Protein AF-A0A645IWN2-F1 (afdb_monomer_lite)

pLDDT: mean 85.66, std 12.47, range [32.31, 97.62]

Foldseek 3Di:
DKDKDADDDVPRDDPCNVDVDDPDDCCVVVPDDPVHVVVRVVVNVVLVVCVVVVHPPHRYQWMWMDDVVVRDIDIDGRDDDPDD

Structure (mmCIF, N/CA/C/O backbone):
data_AF-A0A645IWN2-F1
#
_entry.id   AF-A0A645IWN2-F1
#
loop_
_atom_site.group_PDB
_atom_site.id
_atom_site.type_symbol
_atom_site.label_atom_id
_atom_site.label_alt_id
_atom_site.label_comp_id
_atom_site.label_asym_id
_atom_site.label_entity_id
_atom_site.label_seq_id
_atom_site.pdbx_PDB_ins_code
_atom_site.Cartn_x
_atom_site.Cartn_y
_atom_site.Cartn_z
_atom_site.occupancy
_atom_site.B_iso_or_equiv
_atom_site.auth_seq_id
_atom_site.auth_comp_id
_atom_site.auth_asym_id
_atom_site.auth_atom_id
_atom_site.pdbx_PDB_model_num
ATOM 1 N N . MET A 1 1 ? 5.063 0.397 -15.854 1.00 85.94 1 MET A N 1
ATOM 2 C CA . MET A 1 1 ? 5.544 -0.115 -14.549 1.00 85.94 1 MET A CA 1
ATOM 3 C C . MET A 1 1 ? 4.342 -0.096 -13.638 1.00 85.94 1 MET A C 1
ATOM 5 O O . MET A 1 1 ? 3.784 0.976 -13.455 1.00 85.94 1 MET A O 1
ATOM 9 N N . PHE A 1 2 ? 3.897 -1.253 -13.162 1.00 89.38 2 PHE A N 1
ATOM 10 C CA . PHE A 1 2 ? 2.559 -1.391 -12.590 1.00 89.38 2 PHE A CA 1
ATOM 11 C C . PHE A 1 2 ? 2.623 -1.929 -11.172 1.00 89.38 2 PHE A C 1
ATOM 13 O O . PHE A 1 2 ? 3.503 -2.721 -10.847 1.00 89.38 2 PHE A O 1
ATOM 20 N N . GLY A 1 3 ? 1.687 -1.495 -10.341 1.00 90.69 3 GLY A N 1
ATOM 21 C CA . GLY A 1 3 ? 1.564 -1.959 -8.970 1.00 90.69 3 GLY A CA 1
ATOM 22 C C . GLY A 1 3 ? 0.114 -1.927 -8.528 1.00 90.69 3 GLY A C 1
ATOM 23 O O . GLY A 1 3 ? -0.694 -1.174 -9.069 1.00 90.69 3 GLY A O 1
ATOM 24 N N . GLN A 1 4 ? -0.206 -2.742 -7.537 1.00 92.06 4 GLN A N 1
ATOM 25 C CA . GLN A 1 4 ? -1.513 -2.750 -6.903 1.00 92.06 4 GLN A CA 1
ATOM 26 C C . GLN A 1 4 ? -1.337 -2.847 -5.394 1.00 92.06 4 GLN A C 1
ATOM 28 O O . GLN A 1 4 ? -0.410 -3.507 -4.932 1.00 92.06 4 GLN A O 1
ATOM 33 N N . VAL A 1 5 ? -2.214 -2.192 -4.641 1.00 94.94 5 VAL A N 1
ATOM 34 C CA . VAL A 1 5 ? -2.251 -2.298 -3.181 1.00 94.94 5 VAL A CA 1
ATOM 35 C C . VAL A 1 5 ? -3.699 -2.290 -2.708 1.00 94.94 5 VAL A C 1
ATOM 37 O O . VAL A 1 5 ? -4.519 -1.532 -3.226 1.00 94.94 5 VAL A O 1
ATOM 40 N N . GLY A 1 6 ? -4.029 -3.134 -1.740 1.00 92.81 6 GLY A N 1
ATOM 41 C CA . GLY A 1 6 ? -5.364 -3.227 -1.157 1.00 92.81 6 GLY A CA 1
ATOM 42 C C . GLY A 1 6 ? -5.299 -3.838 0.236 1.00 92.81 6 GLY A C 1
ATOM 43 O O . GLY A 1 6 ? -4.309 -4.479 0.589 1.00 92.81 6 GLY A O 1
ATOM 44 N N . VAL A 1 7 ? -6.346 -3.625 1.030 1.00 91.75 7 VAL A N 1
ATOM 45 C CA . VAL A 1 7 ? -6.460 -4.174 2.385 1.00 91.75 7 VAL A CA 1
ATOM 46 C C . VAL A 1 7 ? -7.646 -5.123 2.433 1.00 91.75 7 VAL A C 1
ATOM 48 O O . VAL A 1 7 ? -8.775 -4.721 2.156 1.00 91.75 7 VAL A O 1
ATOM 51 N N . PHE A 1 8 ? -7.379 -6.362 2.838 1.00 88.00 8 PHE A N 1
ATOM 52 C CA . PHE A 1 8 ? -8.386 -7.401 3.026 1.00 88.00 8 PHE A CA 1
ATOM 53 C C . PHE A 1 8 ? -8.534 -7.698 4.521 1.00 88.00 8 PHE A C 1
ATOM 55 O O . PHE A 1 8 ? -7.561 -8.016 5.207 1.00 88.00 8 PHE A O 1
ATOM 62 N N . TYR A 1 9 ? -9.751 -7.556 5.030 1.00 87.19 9 TYR A N 1
ATOM 63 C CA . TYR A 1 9 ? -10.143 -7.881 6.397 1.00 87.19 9 TYR A CA 1
ATOM 64 C C . TYR A 1 9 ? -10.613 -9.337 6.506 1.00 87.19 9 TYR A C 1
ATOM 66 O O . TYR A 1 9 ? -10.883 -9.986 5.494 1.00 87.19 9 TYR A O 1
ATOM 74 N N . PRO A 1 10 ? -10.755 -9.876 7.733 1.00 86.88 10 PRO A N 1
ATOM 75 C CA . PRO A 1 10 ? -11.411 -11.163 7.918 1.00 86.88 10 PRO A CA 1
ATOM 76 C C . PRO A 1 10 ? -12.773 -11.192 7.211 1.00 86.88 10 PRO A C 1
ATOM 78 O O .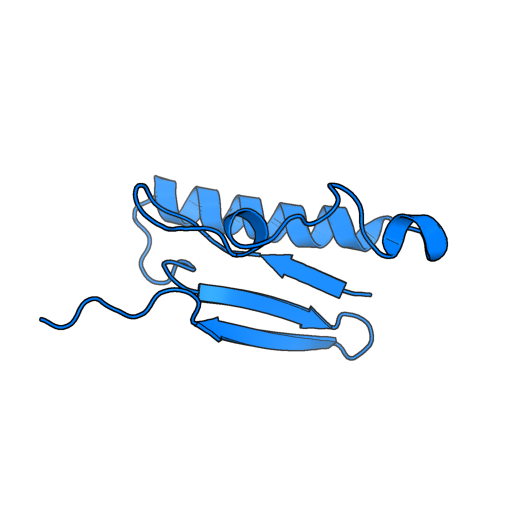 PRO A 1 10 ? -13.595 -10.304 7.430 1.00 86.88 10 PRO A O 1
ATOM 81 N N . SER A 1 11 ? -13.024 -12.250 6.438 1.00 84.56 11 SER A N 1
ATOM 82 C CA . SER A 1 11 ? -14.202 -12.457 5.568 1.00 84.56 11 SER A CA 1
ATOM 83 C C . SER A 1 11 ? -14.156 -11.783 4.193 1.00 84.56 11 SER A C 1
ATOM 85 O O . SER A 1 11 ? -14.984 -12.129 3.351 1.00 84.56 11 SER A O 1
ATOM 87 N N . ASP A 1 12 ? -13.194 -10.896 3.922 1.00 84.88 12 ASP A N 1
ATOM 88 C CA . ASP A 1 12 ? -12.986 -10.405 2.559 1.00 84.88 12 ASP A CA 1
ATOM 89 C C . ASP A 1 12 ? -12.421 -11.537 1.694 1.00 84.88 12 ASP A C 1
ATOM 91 O O . ASP A 1 12 ? -11.526 -12.274 2.116 1.00 84.88 12 ASP A O 1
ATOM 95 N N . ARG A 1 13 ? -12.928 -11.664 0.464 1.00 79.75 13 ARG A N 1
ATOM 96 C CA . ARG A 1 13 ? -12.407 -12.622 -0.514 1.00 79.75 13 ARG A CA 1
ATOM 97 C C . ARG A 1 13 ? -11.470 -11.904 -1.485 1.00 79.75 13 ARG A C 1
ATOM 99 O O . ARG A 1 13 ? -11.949 -11.079 -2.270 1.00 79.75 13 ARG A O 1
ATOM 106 N N . PRO A 1 14 ? -10.160 -12.189 -1.474 1.00 77.44 14 PRO A N 1
ATOM 107 C CA . PRO A 1 14 ? -9.257 -11.606 -2.448 1.00 77.44 14 PRO A CA 1
ATOM 108 C C . PRO A 1 14 ? -9.553 -12.125 -3.861 1.00 77.44 14 PRO A C 1
ATOM 110 O O . PRO A 1 14 ? -10.027 -13.245 -4.060 1.00 77.44 14 PRO A O 1
ATOM 113 N N . LEU A 1 15 ? -9.260 -11.299 -4.868 1.00 76.31 15 LEU A N 1
ATOM 114 C CA . LEU A 1 15 ? -9.603 -11.595 -6.266 1.00 76.31 15 LEU A CA 1
ATOM 115 C C . LEU A 1 15 ? -8.939 -12.883 -6.776 1.00 76.31 15 LEU A C 1
ATOM 117 O O . LEU A 1 15 ? -9.568 -13.652 -7.498 1.00 76.31 15 LEU A O 1
ATOM 121 N N . TRP A 1 16 ? -7.704 -13.154 -6.349 1.00 75.06 16 TRP A N 1
ATOM 122 C CA . TRP A 1 16 ? -6.936 -14.334 -6.760 1.00 75.06 16 TRP A CA 1
ATOM 123 C C . TRP A 1 16 ? -7.411 -15.646 -6.118 1.00 75.06 16 TRP A C 1
ATOM 125 O O . TRP A 1 16 ? -7.015 -16.708 -6.567 1.00 75.06 16 TRP A O 1
ATOM 135 N N . GLU A 1 17 ? -8.289 -15.611 -5.109 1.00 75.44 17 GLU A N 1
ATOM 136 C CA . GLU A 1 17 ? -8.942 -16.823 -4.582 1.00 75.44 17 GLU A CA 1
ATOM 137 C C . GLU A 1 17 ? -10.171 -17.248 -5.406 1.00 75.44 17 GLU A C 1
ATOM 139 O O . GLU A 1 17 ? -10.835 -18.245 -5.100 1.00 75.44 17 GLU A O 1
ATOM 144 N N . SER A 1 18 ? -10.550 -16.465 -6.419 1.00 69.00 18 SER A N 1
ATOM 145 C CA . SER A 1 18 ? -11.690 -16.775 -7.290 1.00 69.00 18 SER A CA 1
ATOM 146 C C . SER A 1 18 ? -11.292 -17.497 -8.575 1.00 69.00 18 SER A C 1
ATOM 148 O O . SER A 1 18 ? -12.165 -18.062 -9.230 1.00 69.00 18 SER A O 1
ATOM 150 N N . GLU A 1 19 ? -10.002 -17.529 -8.906 1.00 70.12 19 GLU A N 1
ATOM 151 C CA . GLU A 1 19 ? -9.473 -18.112 -10.138 1.00 70.12 19 GLU A CA 1
ATOM 152 C C . GLU A 1 19 ? -8.177 -18.889 -9.861 1.00 70.12 19 GLU A C 1
ATOM 154 O O . GLU A 1 19 ? -7.484 -18.625 -8.883 1.00 70.12 19 GLU A O 1
ATOM 159 N N . ASP A 1 20 ? -7.846 -19.859 -10.716 1.00 78.81 20 ASP A N 1
ATOM 160 C CA . ASP A 1 20 ? -6.570 -20.587 -10.663 1.00 78.81 20 ASP A CA 1
ATOM 161 C C . ASP A 1 20 ? -5.463 -19.711 -11.279 1.00 78.81 20 ASP A C 1
ATOM 163 O O . ASP A 1 20 ? -5.065 -19.884 -12.434 1.00 78.81 20 ASP A O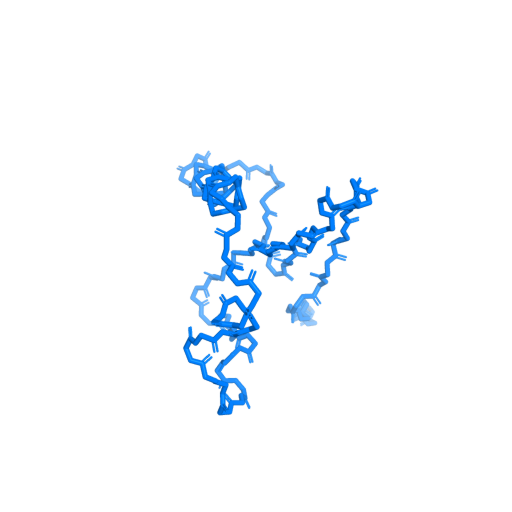 1
ATOM 167 N N . VAL A 1 21 ? -5.063 -18.668 -10.544 1.00 76.00 21 VAL A N 1
ATOM 168 C CA . VAL A 1 21 ? -4.078 -17.674 -10.994 1.00 76.00 21 VAL A CA 1
ATOM 169 C C . VAL A 1 21 ? -2.670 -18.112 -10.567 1.00 76.00 21 VAL A C 1
ATOM 171 O O . VAL A 1 21 ? -2.478 -18.484 -9.408 1.00 76.00 21 VAL A O 1
ATOM 174 N N . PRO A 1 22 ? -1.658 -18.058 -11.454 1.00 81.31 22 PRO A N 1
ATOM 175 C CA . PRO A 1 22 ? -0.283 -18.373 -11.077 1.00 81.31 22 PRO A CA 1
ATOM 176 C C . PRO A 1 22 ? 0.275 -17.383 -10.041 1.00 81.31 22 PRO A C 1
ATOM 178 O O . PRO A 1 22 ? -0.034 -16.196 -10.064 1.00 81.31 22 PRO A O 1
ATOM 181 N N . ASP A 1 23 ? 1.177 -17.873 -9.185 1.00 79.81 23 ASP A N 1
ATOM 182 C CA . ASP A 1 23 ? 1.854 -17.097 -8.124 1.00 79.81 23 ASP A CA 1
ATOM 183 C C . ASP A 1 23 ? 2.766 -15.976 -8.668 1.00 79.81 23 ASP A C 1
ATOM 185 O O . ASP A 1 23 ? 3.144 -15.048 -7.958 1.00 79.81 23 ASP A O 1
ATOM 189 N N . LYS A 1 24 ? 3.131 -16.063 -9.952 1.00 82.19 24 LYS A N 1
ATOM 190 C CA . LYS A 1 24 ? 3.930 -15.067 -10.670 1.00 82.19 24 LYS A CA 1
ATOM 191 C C . LYS A 1 24 ? 3.245 -14.675 -11.967 1.00 82.19 24 LYS A C 1
ATOM 193 O O . LYS A 1 24 ? 2.645 -15.518 -12.633 1.00 82.19 24 LYS A O 1
ATOM 198 N N . GLY A 1 25 ? 3.375 -13.411 -12.337 1.00 82.31 25 GLY A N 1
ATOM 199 C CA . GLY A 1 25 ? 2.766 -12.827 -13.519 1.00 82.31 25 GLY A CA 1
ATOM 200 C C . GLY A 1 25 ? 3.772 -12.479 -14.614 1.00 82.31 25 GLY A C 1
ATOM 201 O O . GLY A 1 25 ? 4.817 -13.117 -14.798 1.00 82.31 25 GLY A O 1
ATOM 202 N N . ILE A 1 26 ? 3.428 -11.428 -15.360 1.00 83.31 26 ILE A N 1
ATOM 203 C CA . ILE A 1 26 ? 4.186 -10.934 -16.514 1.00 83.31 26 ILE A CA 1
ATOM 204 C C . ILE A 1 26 ? 5.610 -10.487 -16.151 1.00 83.31 26 ILE A C 1
ATOM 206 O O . ILE A 1 26 ? 6.481 -10.453 -17.015 1.00 83.31 26 ILE A O 1
ATOM 210 N N . GLU A 1 27 ? 5.892 -10.218 -14.871 1.00 85.44 27 GLU A N 1
ATOM 211 C CA . GLU A 1 27 ? 7.230 -9.878 -14.383 1.00 85.44 27 GLU A CA 1
ATOM 212 C C . GLU A 1 27 ? 8.254 -11.002 -14.581 1.00 85.44 27 GLU A C 1
ATOM 214 O O . GLU A 1 27 ? 9.456 -10.747 -14.551 1.00 85.44 27 GLU A O 1
ATOM 219 N N . THR A 1 28 ? 7.805 -12.237 -14.814 1.00 88.69 28 THR A N 1
ATOM 220 C CA . THR A 1 28 ? 8.687 -13.345 -15.209 1.00 88.69 28 THR A CA 1
ATOM 221 C C . THR A 1 28 ? 9.273 -13.163 -16.609 1.00 88.69 28 THR A C 1
ATOM 223 O O . THR A 1 28 ? 10.393 -13.608 -16.858 1.00 88.69 28 THR A O 1
ATOM 226 N N . GLU A 1 29 ? 8.559 -12.464 -17.493 1.00 89.44 29 GLU A N 1
ATOM 227 C CA . GLU A 1 29 ? 8.992 -12.149 -18.855 1.00 89.44 29 GLU A CA 1
ATOM 228 C C . GLU A 1 29 ? 9.598 -10.743 -18.940 1.00 89.44 29 GLU A C 1
ATOM 230 O O . GLU A 1 29 ? 10.649 -10.547 -19.549 1.00 89.44 29 GLU A O 1
ATOM 235 N N . THR A 1 30 ? 8.963 -9.753 -18.306 1.00 84.44 30 THR A N 1
ATOM 236 C CA . THR A 1 30 ? 9.374 -8.342 -18.393 1.00 84.44 30 THR A CA 1
ATOM 237 C C . THR A 1 30 ? 10.409 -7.940 -17.346 1.00 84.44 30 THR A C 1
ATOM 239 O O . THR A 1 30 ? 10.964 -6.843 -17.415 1.00 84.44 30 THR A O 1
ATOM 242 N N . GLY A 1 31 ? 10.653 -8.797 -16.353 1.00 84.44 31 GLY A N 1
ATOM 243 C CA . GLY A 1 31 ? 11.360 -8.439 -15.130 1.00 84.44 31 GLY A CA 1
ATOM 244 C C . GLY A 1 31 ? 10.513 -7.558 -14.207 1.00 84.44 31 GLY A C 1
ATOM 245 O O . GLY A 1 31 ? 9.437 -7.074 -14.570 1.00 84.44 31 GLY A O 1
ATOM 246 N N . ASN A 1 32 ? 11.037 -7.316 -13.004 1.00 81.25 32 ASN A N 1
ATOM 247 C CA . ASN A 1 32 ? 10.484 -6.342 -12.071 1.00 81.25 32 ASN A CA 1
ATOM 248 C C . ASN A 1 32 ? 11.514 -5.227 -11.826 1.00 81.25 32 ASN A C 1
ATOM 250 O O . ASN A 1 32 ? 12.546 -5.488 -11.197 1.00 81.25 32 ASN A O 1
ATOM 254 N N . PRO A 1 33 ? 11.285 -3.995 -12.318 1.00 85.12 33 PRO A N 1
ATOM 255 C CA . PRO A 1 33 ? 12.156 -2.872 -12.003 1.00 85.12 33 PRO A CA 1
ATOM 256 C C . PRO A 1 33 ? 12.274 -2.703 -10.482 1.00 85.12 33 PRO A C 1
ATOM 258 O O . PRO A 1 33 ? 11.250 -2.734 -9.802 1.00 85.12 33 PRO A O 1
ATOM 261 N N . PRO A 1 34 ? 13.478 -2.476 -9.925 1.00 85.00 34 PRO A N 1
ATOM 262 C CA . PRO A 1 34 ? 13.706 -2.501 -8.475 1.00 85.00 34 PRO A CA 1
ATOM 263 C C . PRO A 1 34 ? 12.903 -1.445 -7.701 1.00 85.00 34 PRO A C 1
ATOM 265 O O . PRO A 1 34 ? 12.674 -1.597 -6.504 1.00 85.00 34 PRO A O 1
ATOM 268 N N . PHE A 1 35 ? 12.446 -0.390 -8.380 1.00 89.44 35 PHE A N 1
ATOM 269 C CA . PHE A 1 35 ? 11.586 0.636 -7.797 1.00 89.44 35 PHE A CA 1
ATOM 270 C C . PHE A 1 35 ? 10.159 0.138 -7.517 1.00 89.44 35 PHE A C 1
ATOM 272 O O . PHE A 1 35 ? 9.611 0.466 -6.471 1.00 89.44 35 PHE A O 1
ATOM 279 N N . THR A 1 36 ? 9.569 -0.676 -8.398 1.00 90.38 36 THR A N 1
ATOM 280 C CA . THR A 1 36 ? 8.173 -1.136 -8.285 1.00 90.38 36 THR A CA 1
ATOM 281 C C . THR A 1 36 ? 7.869 -1.844 -6.958 1.00 90.38 36 THR A C 1
ATOM 283 O O . THR A 1 36 ? 6.935 -1.417 -6.279 1.00 90.38 36 THR A O 1
ATOM 286 N N . PRO A 1 37 ? 8.627 -2.880 -6.527 1.00 90.50 37 PRO A N 1
ATOM 287 C CA . PRO A 1 37 ? 8.330 -3.568 -5.275 1.00 90.50 37 PRO A CA 1
ATOM 288 C C . PRO A 1 37 ? 8.580 -2.662 -4.064 1.00 90.50 37 PRO A C 1
ATOM 290 O O . PRO A 1 37 ? 7.809 -2.703 -3.113 1.00 90.50 37 PRO A O 1
ATOM 293 N N . ALA A 1 38 ? 9.601 -1.797 -4.106 1.00 93.50 38 ALA A N 1
ATOM 294 C CA . ALA A 1 38 ? 9.875 -0.849 -3.025 1.00 93.50 38 ALA A CA 1
ATOM 295 C C . ALA A 1 38 ? 8.758 0.199 -2.877 1.00 93.50 38 ALA A C 1
ATOM 297 O O . ALA A 1 38 ? 8.363 0.538 -1.760 1.00 93.50 38 ALA A O 1
ATOM 298 N N . PHE A 1 39 ? 8.227 0.690 -3.998 1.00 93.81 39 PHE A N 1
ATOM 299 C CA . PHE A 1 39 ? 7.101 1.615 -4.026 1.00 93.81 39 PHE A CA 1
ATOM 300 C C . PHE A 1 39 ? 5.832 0.967 -3.463 1.00 93.81 39 PHE A C 1
ATOM 302 O O . PHE A 1 39 ? 5.236 1.511 -2.535 1.00 93.81 39 PHE A O 1
ATOM 309 N N . VAL A 1 40 ? 5.455 -0.216 -3.966 1.00 94.81 40 VAL A N 1
ATOM 310 C CA . VAL A 1 40 ? 4.255 -0.935 -3.504 1.00 94.81 40 VAL A CA 1
ATOM 311 C C . VAL A 1 40 ? 4.362 -1.282 -2.017 1.00 94.81 40 VAL A C 1
ATOM 313 O O . VAL A 1 40 ? 3.456 -0.945 -1.258 1.00 94.81 40 VAL A O 1
ATOM 316 N N . ALA A 1 41 ? 5.499 -1.825 -1.569 1.00 95.62 41 ALA A N 1
ATOM 317 C CA . ALA A 1 41 ? 5.716 -2.161 -0.161 1.00 95.62 41 ALA A CA 1
ATOM 318 C C . ALA A 1 41 ? 5.620 -0.935 0.765 1.00 95.62 41 ALA A C 1
ATOM 320 O O . ALA A 1 41 ? 5.121 -1.028 1.883 1.00 95.62 41 ALA A O 1
ATOM 321 N N . SER A 1 42 ? 6.059 0.242 0.309 1.00 97.31 42 SER A N 1
ATOM 322 C CA . SER A 1 42 ? 5.937 1.477 1.098 1.00 97.31 42 SER A CA 1
ATOM 323 C C . SER A 1 42 ? 4.473 1.874 1.325 1.00 97.31 42 SER A C 1
ATOM 325 O O . SER A 1 42 ? 4.120 2.357 2.403 1.00 97.31 42 SER A O 1
ATOM 327 N N . LEU A 1 43 ? 3.608 1.650 0.331 1.00 96.56 43 LEU A N 1
ATOM 328 C CA . LEU A 1 43 ? 2.168 1.878 0.455 1.00 96.56 43 LEU A CA 1
ATOM 329 C C . LEU A 1 43 ? 1.507 0.827 1.352 1.00 96.56 43 LEU A C 1
ATOM 331 O O . LEU A 1 43 ? 0.696 1.192 2.198 1.00 96.56 43 LEU A O 1
ATOM 335 N N . GLU A 1 44 ? 1.900 -0.443 1.239 1.00 96.50 44 GLU A N 1
ATOM 336 C CA . GLU A 1 44 ? 1.436 -1.513 2.136 1.00 96.50 44 GLU A CA 1
ATOM 337 C C . GLU A 1 44 ? 1.767 -1.204 3.600 1.00 96.50 44 GLU A C 1
ATOM 339 O O . GLU A 1 44 ? 0.908 -1.327 4.473 1.00 96.50 44 GLU A O 1
ATOM 344 N N . VAL A 1 45 ? 2.985 -0.724 3.875 1.00 97.62 45 VAL A N 1
ATOM 345 C CA . VAL A 1 45 ? 3.386 -0.274 5.217 1.00 97.62 45 VAL A CA 1
ATOM 346 C C . VAL A 1 45 ? 2.517 0.893 5.688 1.00 97.62 45 VAL A C 1
ATOM 348 O O . VAL A 1 45 ? 2.111 0.920 6.849 1.00 97.62 45 VAL A O 1
ATOM 351 N N . SER A 1 46 ? 2.195 1.847 4.808 1.00 96.25 46 SER A N 1
ATOM 352 C CA . SER A 1 46 ? 1.301 2.955 5.158 1.00 96.25 46 SER A CA 1
ATOM 353 C C . SER A 1 46 ? -0.095 2.464 5.544 1.00 96.25 46 SER A C 1
ATOM 355 O O . SER A 1 46 ? -0.629 2.913 6.558 1.00 96.25 46 SER A O 1
ATOM 357 N N . GLU A 1 47 ? -0.666 1.520 4.797 1.00 96.06 47 GLU A N 1
ATOM 358 C CA . GLU A 1 47 ? -1.968 0.932 5.125 1.00 96.06 47 GLU A CA 1
ATOM 359 C C . GLU A 1 47 ? -1.924 0.120 6.421 1.00 96.06 47 GLU A C 1
ATOM 361 O O . GLU A 1 47 ? -2.807 0.269 7.264 1.00 96.06 47 GLU A O 1
ATOM 366 N N . ALA A 1 48 ? -0.864 -0.661 6.643 1.00 95.69 48 ALA A N 1
ATOM 367 C CA . ALA A 1 48 ? -0.670 -1.382 7.896 1.00 95.69 48 ALA A CA 1
ATOM 368 C C . ALA A 1 48 ? -0.630 -0.425 9.100 1.00 95.69 48 ALA A C 1
ATOM 370 O O . ALA A 1 48 ? -1.278 -0.681 10.114 1.00 95.69 48 ALA A O 1
ATOM 371 N N . ILE A 1 49 ? 0.072 0.708 8.979 1.00 96.50 49 ILE A N 1
ATOM 372 C CA . ILE A 1 49 ? 0.103 1.740 10.024 1.00 96.50 49 ILE A CA 1
ATOM 373 C C . ILE A 1 49 ? -1.295 2.315 10.259 1.00 96.50 49 ILE A C 1
ATOM 375 O O . ILE A 1 49 ? -1.697 2.408 11.415 1.00 96.50 49 ILE A O 1
ATOM 379 N N . LYS A 1 50 ? -2.048 2.652 9.201 1.00 95.19 50 LYS A N 1
ATOM 380 C CA . LYS A 1 50 ? -3.416 3.188 9.331 1.00 95.19 50 LYS A CA 1
ATOM 381 C C . LYS A 1 50 ? -4.338 2.226 10.075 1.00 95.19 50 LYS A C 1
ATOM 383 O O . LYS A 1 50 ? -5.098 2.667 10.929 1.00 95.19 50 LYS A O 1
ATOM 388 N N . ILE A 1 51 ? -4.242 0.927 9.789 1.00 94.19 51 ILE A N 1
ATOM 389 C CA . ILE A 1 51 ? -5.010 -0.112 10.488 1.00 94.19 51 ILE A CA 1
ATOM 390 C C . ILE A 1 51 ? -4.619 -0.159 11.969 1.00 94.19 51 ILE A C 1
ATOM 392 O O . ILE A 1 51 ? -5.488 -0.142 12.836 1.00 94.19 51 ILE A O 1
ATOM 396 N N . LEU A 1 52 ? -3.317 -0.198 12.271 1.00 95.44 52 LEU A N 1
ATOM 397 C CA . LEU A 1 52 ? -2.814 -0.284 13.647 1.00 95.44 52 LEU A CA 1
ATOM 398 C C . LEU A 1 52 ? -3.116 0.969 14.479 1.00 95.44 52 LEU A C 1
ATOM 400 O O . LEU A 1 52 ? -3.259 0.870 15.696 1.00 95.44 52 LEU A O 1
ATOM 404 N N . SER A 1 53 ? -3.188 2.137 13.842 1.00 96.50 53 SER A N 1
ATOM 405 C CA . SER A 1 53 ? -3.479 3.413 14.496 1.00 96.50 53 SER A CA 1
ATOM 406 C C . SER A 1 53 ? -4.963 3.780 14.512 1.00 96.50 53 SER A C 1
ATOM 408 O O . SER A 1 53 ? -5.277 4.882 14.951 1.00 96.50 53 SER A O 1
ATOM 410 N N . ASP A 1 54 ? -5.843 2.922 13.987 1.00 91.88 54 ASP A N 1
ATOM 411 C CA . ASP A 1 54 ? -7.273 3.207 13.792 1.00 91.88 54 ASP A CA 1
ATOM 412 C C . ASP A 1 54 ? -7.521 4.530 13.035 1.00 91.88 54 ASP A C 1
ATOM 414 O O . ASP A 1 54 ? -8.362 5.353 13.391 1.00 91.88 54 ASP A O 1
ATOM 418 N N . ALA A 1 55 ? -6.714 4.785 11.999 1.00 91.06 55 ALA A N 1
ATOM 419 C CA . ALA A 1 55 ? -6.839 5.990 11.192 1.00 91.06 55 ALA A CA 1
ATOM 420 C C . ALA A 1 55 ? -8.023 5.880 10.225 1.00 91.06 55 ALA A C 1
ATOM 422 O O . ALA A 1 55 ? -8.170 4.903 9.487 1.00 91.06 55 ALA A O 1
ATOM 423 N N . GLU A 1 56 ? -8.818 6.944 10.149 1.00 76.31 56 GLU A N 1
ATOM 424 C CA . GLU A 1 56 ? -9.834 7.088 9.112 1.00 76.31 56 GLU A CA 1
ATOM 425 C C . GLU A 1 56 ? -9.155 7.212 7.726 1.00 76.31 56 GLU A C 1
ATOM 427 O O . GLU A 1 56 ? -8.098 7.836 7.596 1.00 76.31 56 GLU A O 1
ATOM 432 N N . ASN A 1 57 ? -9.779 6.664 6.671 1.00 82.12 57 ASN A N 1
ATOM 433 C CA . ASN A 1 57 ? -9.319 6.683 5.261 1.00 82.12 57 ASN A CA 1
ATOM 434 C C . ASN A 1 57 ? -8.278 5.619 4.828 1.00 82.12 57 ASN A C 1
ATOM 436 O O . ASN A 1 57 ? -7.421 5.895 3.980 1.00 82.12 57 ASN A O 1
ATOM 440 N N . GLY A 1 58 ? -8.356 4.397 5.362 1.00 87.31 58 GLY A N 1
ATOM 441 C CA . GLY A 1 58 ? -7.659 3.227 4.799 1.00 87.31 58 GLY A CA 1
ATOM 442 C C . GLY A 1 58 ? -8.344 2.639 3.553 1.00 87.31 58 GLY A C 1
ATOM 443 O O . GLY A 1 58 ? -9.463 3.016 3.203 1.00 87.31 58 GLY A O 1
ATOM 444 N N . LEU A 1 59 ? -7.696 1.678 2.896 1.00 91.31 59 LEU A N 1
ATOM 445 C CA . LEU A 1 59 ? -8.184 1.004 1.680 1.00 91.31 59 LEU A CA 1
ATOM 446 C C . LEU A 1 59 ? -9.165 -0.155 1.937 1.00 91.31 59 LEU A C 1
ATOM 448 O O . LEU A 1 59 ? -9.186 -1.140 1.200 1.00 91.31 59 LEU A O 1
ATOM 452 N N . LYS A 1 60 ? -9.997 -0.075 2.977 1.00 88.38 60 LYS A N 1
ATOM 453 C CA . LYS A 1 60 ? -10.949 -1.151 3.283 1.00 88.38 60 LYS A CA 1
ATOM 454 C C . LYS A 1 60 ? -11.960 -1.331 2.141 1.00 88.38 60 LYS A C 1
ATOM 456 O O . LYS A 1 60 ? -12.705 -0.407 1.825 1.00 88.38 60 LYS A O 1
ATOM 461 N N . GLY A 1 61 ? -12.010 -2.530 1.553 1.00 86.19 61 GLY A N 1
ATOM 462 C CA . GLY A 1 61 ? -12.913 -2.857 0.440 1.00 86.19 61 GLY A CA 1
ATOM 463 C C . GLY A 1 61 ? -12.521 -2.228 -0.904 1.00 86.19 61 GLY A C 1
ATOM 464 O O . GLY A 1 61 ? -13.293 -2.292 -1.869 1.00 86.19 61 GLY A O 1
ATOM 465 N N . GLU A 1 62 ? -11.332 -1.635 -0.984 1.00 90.12 62 GLU A N 1
ATOM 466 C CA . GLU A 1 62 ? -10.808 -0.949 -2.158 1.00 90.12 62 GLU A CA 1
ATOM 467 C C . GLU A 1 62 ? -9.383 -1.410 -2.490 1.00 90.12 62 GLU A C 1
ATOM 469 O O . GLU A 1 62 ? -8.625 -1.858 -1.634 1.00 90.12 62 GLU A O 1
ATOM 474 N N . LEU A 1 63 ? -9.008 -1.268 -3.756 1.00 92.06 63 LEU A N 1
ATOM 475 C CA . LEU A 1 63 ? -7.656 -1.459 -4.264 1.00 92.06 63 LEU A CA 1
ATOM 476 C C . LEU A 1 63 ? -7.252 -0.230 -5.058 1.00 92.06 63 LEU A C 1
ATOM 478 O O . LEU A 1 63 ? -8.060 0.350 -5.782 1.00 92.06 63 LEU A O 1
ATOM 482 N N . VAL A 1 64 ? -5.993 0.166 -4.941 1.00 95.06 64 VAL A N 1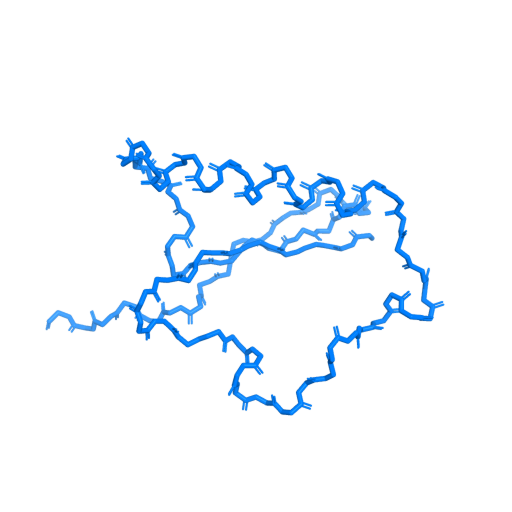
ATOM 483 C CA . VAL A 1 64 ? -5.405 1.181 -5.809 1.00 95.06 64 VAL A CA 1
ATOM 484 C C . VAL A 1 64 ? -4.517 0.486 -6.816 1.00 95.06 64 VAL A C 1
ATOM 486 O O . VAL A 1 6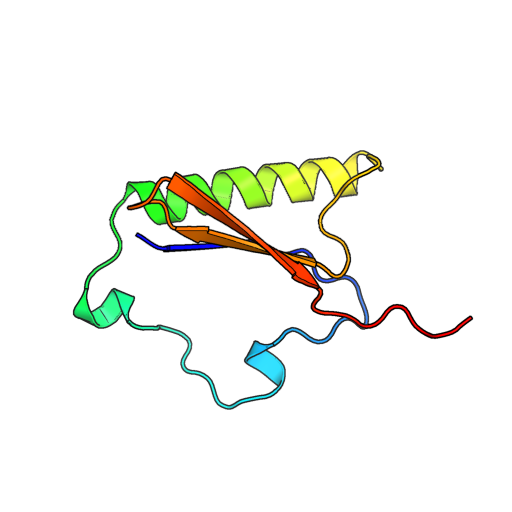4 ? -3.585 -0.225 -6.446 1.00 95.06 64 VAL A O 1
ATOM 489 N N . TRP A 1 65 ? -4.814 0.707 -8.088 1.00 94.75 65 TRP A N 1
ATOM 490 C CA . TRP A 1 65 ? -3.968 0.313 -9.199 1.00 94.75 65 TRP A CA 1
ATOM 491 C C . TRP A 1 65 ? -3.129 1.510 -9.639 1.00 94.75 65 TRP A C 1
ATOM 493 O O . TRP A 1 65 ? -3.649 2.621 -9.765 1.00 94.75 65 TRP A O 1
ATOM 503 N N . PHE A 1 66 ? -1.839 1.289 -9.863 1.00 95.12 66 PHE A N 1
ATOM 504 C CA . PHE A 1 66 ? -0.880 2.313 -10.257 1.00 95.12 66 PHE A CA 1
ATOM 505 C C . PHE A 1 66 ? -0.312 2.012 -11.637 1.00 95.12 66 PHE A C 1
ATOM 507 O O . PHE A 1 66 ? 0.259 0.940 -11.854 1.00 95.12 66 PHE A O 1
ATOM 514 N N . ASP A 1 67 ? -0.375 3.011 -12.514 1.00 93.38 67 ASP A N 1
ATOM 515 C CA . ASP A 1 67 ? 0.468 3.096 -13.698 1.00 93.38 67 ASP A CA 1
ATOM 516 C C . ASP A 1 67 ? 1.587 4.096 -13.433 1.00 93.38 67 ASP A C 1
ATOM 518 O O . ASP A 1 67 ? 1.412 5.306 -13.536 1.00 93.38 67 ASP A O 1
ATOM 522 N N . MET A 1 68 ? 2.765 3.604 -13.073 1.00 89.88 68 MET A N 1
ATOM 523 C CA . MET A 1 68 ? 3.908 4.467 -12.784 1.00 89.88 68 MET A CA 1
ATOM 524 C C . MET A 1 68 ? 4.622 4.936 -14.057 1.00 89.88 68 MET A C 1
ATOM 526 O O . MET A 1 68 ? 5.461 5.827 -13.969 1.00 89.88 68 MET A O 1
ATOM 530 N N . ALA A 1 69 ? 4.328 4.345 -15.223 1.00 88.75 69 ALA A N 1
ATOM 531 C CA . ALA A 1 69 ? 4.864 4.851 -16.487 1.00 88.75 69 ALA A CA 1
ATOM 532 C C . ALA A 1 69 ? 4.144 6.144 -16.891 1.00 88.75 69 ALA A C 1
ATOM 534 O O . ALA A 1 69 ? 4.805 7.105 -17.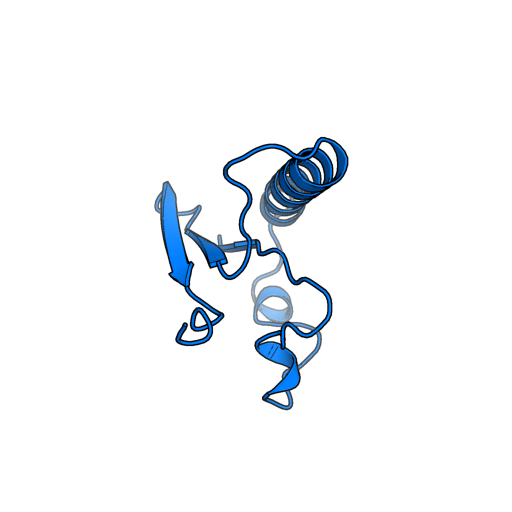278 1.00 88.75 69 ALA A O 1
ATOM 535 N N . ASP A 1 70 ? 2.826 6.179 -16.688 1.00 91.75 70 ASP A N 1
ATOM 536 C CA . ASP A 1 70 ? 1.983 7.345 -16.977 1.00 91.75 70 ASP A CA 1
ATOM 537 C C . ASP A 1 70 ? 1.688 8.213 -15.738 1.00 91.75 70 ASP A C 1
ATOM 539 O O . ASP A 1 70 ? 0.961 9.203 -15.820 1.00 91.75 70 ASP A O 1
ATOM 543 N N . ILE A 1 71 ? 2.270 7.872 -14.581 1.00 89.62 71 ILE A N 1
ATOM 544 C CA . ILE A 1 71 ? 2.058 8.553 -13.287 1.00 89.62 71 ILE A CA 1
ATOM 545 C C . ILE A 1 71 ? 0.552 8.620 -12.937 1.00 89.62 71 ILE A C 1
ATOM 547 O O . ILE A 1 71 ? 0.042 9.582 -12.361 1.00 89.62 71 ILE A O 1
ATOM 551 N N . GLY A 1 72 ? -0.180 7.574 -13.310 1.00 95.12 72 GLY A N 1
ATOM 552 C CA . GLY A 1 72 ? -1.604 7.404 -13.076 1.00 95.12 72 GLY A CA 1
ATOM 553 C C . GLY A 1 72 ? -1.890 6.533 -11.857 1.00 95.12 72 GLY A C 1
ATOM 554 O O . GLY A 1 72 ? -1.124 5.636 -11.497 1.00 95.12 72 GLY A O 1
ATOM 555 N N . SER A 1 73 ? -3.042 6.766 -11.230 1.00 95.69 73 SER A N 1
A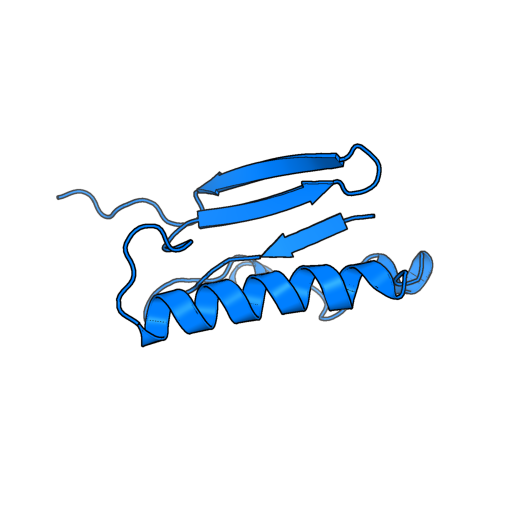TOM 556 C CA . SER A 1 73 ? -3.600 5.838 -10.248 1.00 95.69 73 SER A CA 1
ATOM 557 C C . SER A 1 73 ? -5.117 5.778 -10.360 1.00 95.69 73 SER A C 1
ATOM 559 O O . SER A 1 73 ? -5.764 6.765 -10.715 1.00 95.69 73 SER A O 1
ATOM 561 N N . GLN A 1 74 ? -5.682 4.617 -10.049 1.00 95.94 74 GLN A N 1
ATOM 562 C CA . GLN A 1 74 ? -7.118 4.393 -10.051 1.00 95.94 74 GLN A CA 1
ATOM 563 C C . GLN A 1 74 ? -7.530 3.623 -8.799 1.00 95.94 74 GLN A C 1
ATOM 565 O O . GLN A 1 74 ? -6.967 2.574 -8.494 1.00 95.94 74 GLN A O 1
ATOM 570 N N . ARG A 1 75 ? -8.551 4.127 -8.097 1.00 93.31 75 ARG A N 1
ATOM 571 C CA . ARG A 1 75 ? -9.219 3.399 -7.012 1.00 93.31 75 ARG A CA 1
ATOM 572 C C . ARG A 1 75 ? -10.290 2.487 -7.598 1.00 93.31 75 ARG A C 1
ATOM 574 O O . ARG A 1 75 ? -11.129 2.924 -8.385 1.00 93.31 75 ARG A O 1
ATOM 581 N N . ILE A 1 76 ? -10.253 1.225 -7.207 1.00 91.81 76 ILE A N 1
ATOM 582 C CA . ILE A 1 76 ? -11.141 0.160 -7.654 1.00 91.81 76 ILE A CA 1
ATOM 583 C C . ILE A 1 76 ? -11.835 -0.393 -6.415 1.00 91.81 76 ILE A C 1
ATOM 585 O O . ILE A 1 76 ? -11.184 -0.797 -5.457 1.00 91.81 76 ILE A O 1
ATOM 589 N N . ARG A 1 77 ? -13.168 -0.418 -6.418 1.00 88.69 77 ARG A N 1
ATOM 590 C CA . ARG A 1 77 ? -13.944 -1.038 -5.339 1.00 88.69 77 ARG A CA 1
ATOM 591 C C . ARG A 1 77 ? -14.002 -2.548 -5.564 1.00 88.69 77 ARG A C 1
ATOM 593 O O . ARG A 1 77 ? -14.417 -2.970 -6.639 1.00 88.69 77 ARG A O 1
ATOM 600 N N . ILE A 1 78 ? -13.608 -3.334 -4.562 1.00 82.69 78 ILE A N 1
ATOM 601 C CA . ILE A 1 78 ? -13.489 -4.798 -4.674 1.00 82.69 78 ILE A CA 1
ATOM 602 C C . ILE A 1 78 ? -14.603 -5.520 -3.915 1.00 82.69 78 ILE A C 1
ATOM 604 O O . ILE A 1 78 ? -15.152 -6.497 -4.414 1.00 82.69 78 ILE A O 1
ATOM 608 N N . CYS A 1 79 ? -14.979 -5.019 -2.735 1.00 69.75 79 CYS A N 1
ATOM 609 C CA . CYS A 1 79 ? -16.118 -5.542 -1.985 1.00 69.75 79 CYS A CA 1
ATOM 610 C C . CYS A 1 79 ? -17.349 -4.658 -2.217 1.00 69.75 79 CYS A C 1
ATOM 612 O O . CYS A 1 79 ? -17.277 -3.426 -2.137 1.00 69.75 79 CYS A O 1
ATOM 614 N N . ARG A 1 80 ? -18.503 -5.276 -2.500 1.00 56.88 80 ARG A N 1
ATOM 615 C CA . ARG A 1 80 ? -19.788 -4.587 -2.332 1.00 56.88 80 ARG A CA 1
ATOM 616 C C . ARG A 1 80 ? -19.960 -4.361 -0.836 1.00 56.88 80 ARG A C 1
ATOM 618 O O . ARG A 1 80 ? -19.822 -5.299 -0.066 1.00 56.88 80 ARG A O 1
ATOM 625 N N . SER A 1 81 ? -20.228 -3.121 -0.439 1.00 49.00 81 SER A N 1
ATOM 626 C CA . SER A 1 81 ? -20.797 -2.850 0.877 1.00 49.00 81 SER A CA 1
ATOM 627 C C . SER A 1 81 ? -22.016 -3.753 1.002 1.00 49.00 81 SER A C 1
ATOM 629 O O . SER A 1 81 ? -22.894 -3.659 0.140 1.00 49.00 81 SER A O 1
ATOM 631 N N . ASP A 1 82 ? -22.029 -4.649 1.985 1.00 48.16 82 ASP A N 1
ATOM 632 C CA . ASP A 1 82 ? -23.245 -5.376 2.314 1.00 48.16 82 ASP A CA 1
ATOM 633 C C . ASP A 1 82 ? -24.373 -4.348 2.434 1.00 48.16 82 ASP A C 1
ATOM 635 O O . ASP A 1 82 ? -24.223 -3.295 3.067 1.00 48.16 82 ASP A O 1
ATOM 639 N N . GLU A 1 83 ? -25.451 -4.607 1.699 1.00 39.38 83 GLU A N 1
ATOM 640 C CA . GLU A 1 83 ? -26.685 -3.854 1.824 1.00 39.38 83 GLU A CA 1
ATOM 641 C C . GLU A 1 83 ? -27.114 -3.903 3.293 1.00 39.38 83 GLU A C 1
ATOM 643 O O . GLU A 1 83 ? -27.129 -4.962 3.918 1.00 39.38 83 GLU A O 1
ATOM 648 N N . ASN A 1 84 ? -27.391 -2.711 3.812 1.00 32.31 84 ASN A N 1
ATOM 649 C CA . ASN A 1 84 ? -27.910 -2.403 5.138 1.00 32.31 84 ASN A CA 1
ATOM 650 C C . ASN A 1 84 ? -28.934 -3.407 5.692 1.00 32.31 84 ASN A C 1
ATOM 652 O O . ASN A 1 84 ? -29.965 -3.619 5.012 1.00 32.31 84 ASN A O 1
#

Organism: NCBI:txid1076179

Radius of gyration: 14.22 Å; chains: 1; bounding box: 42×29×33 Å

Secondary structure (DSSP, 8-state):
-EEEEEB--TT---GGGTTT--SS-THHHH---THHHHHHHHHHHHHHHHHHTT-SS--BTEEEEEETTTTEEEEEE-SPPPP-

Sequence (84 aa):
MFGQVGVFYPSDRPLWESEDVPDKGIETETGNPPFTPAFVASLEVSEAIKILSDAENGLKGELVWFDMADIGSQRIRICRSDEN

InterPro domains:
  IPR035985 Ubiquitin-activating enzyme-like [SSF69572] (1-82)